Protein AF-A0AA43ISG2-F1 (afdb_monomer_lite)

Radius of gyration: 23.64 Å; chains: 1; bounding box: 43×57×60 Å

pLDDT: mean 79.82, std 14.79, range [38.72, 95.5]

Sequence (153 aa):
MERLLVRVETTGGIREKTRLHYRQCAKVWESVRSTRLPTLRRSTVEDIILARAQKHPRSAKNELELLKRVLHDAKGRGQRVDEAIFEIAPVKHRPRRGRALTVWELYELASWFPEHTARMILIAGQLGTRQNVWFNLGSTERLTALSAPPYVS

Secondary structure (DSSP, 8-state):
-HHHHHHHHHTS-S-HHHHHHHHHHHGGGGGGTTS-GGG--HHHHHHHHHHHHHH-HHHHHHHHHHHHHHHHHHHTTT----GGGTTPPPPP-----PPPPPHHHHHHHHHTS-HHHHHHHHHHHHH---HHHHHHHH--SSSGGG---S---

Foldseek 3Di:
DVVVLVVVVVVPPDDPVVSVLLVVLCVLCPVCPPPAQQRDDLVVLLVSLVVCCVPPLPSSLVSLVSVVVVVVVCVVVVGDHDPVSVVPDRRDDDDPPDDQDDPVSLQVVLVVDDPVVSVVSNVCSVVVDDPVVVVVVVVPPPCVVVPDDPDDD

Structure (mmCIF, N/CA/C/O backbone):
data_AF-A0AA43ISG2-F1
#
_entry.id   AF-A0AA43ISG2-F1
#
loop_
_atom_site.group_PDB
_atom_site.id
_atom_site.type_symbol
_atom_site.label_atom_id
_atom_site.label_alt_id
_atom_site.label_comp_id
_atom_site.label_asym_id
_atom_site.label_entity_id
_atom_site.label_seq_id
_atom_site.pdbx_PDB_ins_code
_atom_site.Cartn_x
_atom_site.Cartn_y
_atom_site.Cartn_z
_atom_site.occupancy
_atom_site.B_iso_or_equiv
_atom_site.auth_seq_id
_atom_site.auth_comp_id
_atom_site.auth_asym_id
_atom_site.auth_atom_id
_atom_site.pdbx_PDB_model_num
ATOM 1 N N . MET A 1 1 ? -12.678 8.833 8.924 1.00 58.72 1 MET A N 1
ATOM 2 C CA . MET A 1 1 ? -11.755 8.801 7.760 1.00 58.72 1 MET A CA 1
ATOM 3 C C . MET A 1 1 ? -11.841 10.047 6.896 1.00 58.72 1 MET A C 1
ATOM 5 O O . MET A 1 1 ? -10.804 10.605 6.562 1.00 58.72 1 MET A O 1
ATOM 9 N N . GLU A 1 2 ? -13.049 10.506 6.578 1.00 58.56 2 GLU A N 1
ATOM 10 C CA . GLU A 1 2 ? -13.301 11.635 5.675 1.00 58.56 2 GLU A CA 1
ATOM 11 C C . GLU A 1 2 ? -12.575 12.926 6.075 1.00 58.56 2 GLU A C 1
ATOM 13 O O . GLU A 1 2 ? -11.923 13.531 5.242 1.00 58.56 2 GLU A O 1
ATOM 18 N N . ARG A 1 3 ? -12.524 13.277 7.367 1.00 62.06 3 ARG A N 1
ATOM 19 C CA . ARG A 1 3 ? -11.784 14.466 7.834 1.00 62.06 3 ARG A CA 1
ATOM 20 C C . ARG A 1 3 ? -10.262 14.387 7.662 1.00 62.06 3 ARG A C 1
ATOM 22 O O . ARG A 1 3 ? -9.632 15.423 7.495 1.00 62.06 3 ARG A O 1
ATOM 29 N N . LEU A 1 4 ? -9.657 13.194 7.704 1.00 61.53 4 LEU A N 1
ATOM 30 C CA . LEU A 1 4 ? -8.216 13.053 7.447 1.00 61.53 4 LEU A CA 1
ATOM 31 C C . LEU A 1 4 ? -7.935 13.153 5.951 1.00 61.53 4 LEU A C 1
ATOM 33 O O . LEU A 1 4 ? -6.962 13.797 5.573 1.00 61.53 4 LEU A O 1
ATOM 37 N N . LEU A 1 5 ? -8.816 12.580 5.121 1.00 62.03 5 LEU A N 1
ATOM 38 C CA . LEU A 1 5 ? -8.791 12.786 3.677 1.00 62.03 5 LEU A CA 1
ATOM 39 C C . LEU A 1 5 ? -8.939 14.279 3.375 1.00 62.03 5 LEU A C 1
ATOM 41 O O . LEU A 1 5 ? -7.994 14.845 2.860 1.00 62.03 5 LEU A O 1
ATOM 45 N N . VAL A 1 6 ? -9.997 14.951 3.833 1.00 66.19 6 VAL A N 1
ATOM 46 C CA . VAL A 1 6 ? -10.198 16.402 3.657 1.00 66.19 6 VAL A CA 1
ATOM 47 C C . VAL A 1 6 ? -8.993 17.210 4.145 1.00 66.19 6 VAL A C 1
ATOM 49 O O . VAL A 1 6 ? -8.542 18.102 3.436 1.00 66.19 6 VAL A O 1
ATOM 52 N N . ARG A 1 7 ? -8.384 16.867 5.293 1.00 63.31 7 ARG A N 1
ATOM 53 C CA . ARG A 1 7 ? -7.147 17.531 5.738 1.00 63.31 7 ARG A CA 1
ATOM 54 C C . ARG A 1 7 ? -6.020 17.340 4.726 1.00 63.31 7 ARG A C 1
ATOM 56 O O . ARG A 1 7 ? -5.455 18.321 4.264 1.00 63.31 7 ARG A O 1
ATOM 63 N N . VAL A 1 8 ? -5.733 16.094 4.350 1.00 60.50 8 VAL A N 1
ATOM 64 C CA . VAL A 1 8 ? -4.755 15.735 3.308 1.00 60.50 8 VAL A CA 1
ATOM 65 C C . VAL A 1 8 ? -5.026 16.467 1.988 1.00 60.50 8 VAL A C 1
ATOM 67 O O . VAL A 1 8 ? -4.081 16.845 1.301 1.00 60.50 8 VAL A O 1
ATOM 70 N N . GLU A 1 9 ? -6.292 16.696 1.653 1.00 59.62 9 GLU A N 1
ATOM 71 C CA . GLU A 1 9 ? -6.718 17.442 0.472 1.00 59.62 9 GLU A CA 1
ATOM 72 C C . GLU A 1 9 ? -6.466 18.952 0.611 1.00 59.62 9 GLU A C 1
ATOM 74 O O . GLU A 1 9 ? -5.982 19.570 -0.331 1.00 59.62 9 GLU A O 1
ATOM 79 N N . THR A 1 10 ? -6.718 19.531 1.789 1.00 58.34 10 THR A N 1
ATOM 80 C CA . THR A 1 10 ? -6.497 20.962 2.083 1.00 58.34 10 THR A CA 1
ATOM 81 C C . THR A 1 10 ? -5.037 21.351 2.311 1.00 58.34 10 THR A C 1
ATOM 83 O O . THR A 1 10 ? -4.680 22.496 2.066 1.00 58.34 10 THR A O 1
ATOM 86 N N . THR A 1 11 ? -4.156 20.438 2.745 1.00 61.59 11 THR A N 1
ATOM 87 C CA . THR A 1 11 ? -2.743 20.777 3.025 1.00 61.59 11 THR A CA 1
ATOM 88 C C . THR A 1 11 ? -1.907 21.003 1.751 1.00 61.59 11 THR A C 1
ATOM 90 O O . THR A 1 11 ? -0.728 21.322 1.851 1.00 61.59 11 THR A O 1
ATOM 93 N N . GLY A 1 12 ? -2.472 20.840 0.546 1.00 52.31 12 GLY A N 1
ATOM 94 C CA . GLY A 1 12 ? -1.878 21.267 -0.737 1.00 52.31 12 GLY A CA 1
ATOM 95 C C . GLY A 1 12 ? -0.603 20.540 -1.204 1.00 52.31 12 GLY A C 1
ATOM 96 O O . GLY A 1 12 ? -0.271 20.585 -2.382 1.00 52.31 12 GLY A O 1
ATOM 97 N N . GLY A 1 13 ? 0.100 19.821 -0.325 1.00 64.94 13 GLY A N 1
ATOM 98 C CA . GLY A 1 13 ? 1.404 19.212 -0.618 1.00 64.94 13 GLY A CA 1
ATOM 99 C C . GLY A 1 13 ? 1.375 17.768 -1.129 1.00 64.94 13 GLY A C 1
ATOM 100 O O . GLY A 1 13 ? 2.431 17.168 -1.328 1.00 64.94 13 GLY A O 1
ATOM 101 N N . ILE A 1 14 ? 0.199 17.155 -1.305 1.00 70.25 14 ILE A N 1
ATOM 102 C CA . ILE A 1 14 ? 0.087 15.721 -1.616 1.00 70.25 14 ILE A CA 1
ATOM 103 C C . ILE A 1 14 ? -0.280 15.515 -3.088 1.00 70.25 14 ILE A C 1
ATOM 105 O O . ILE A 1 14 ? -1.326 15.958 -3.553 1.00 70.25 14 ILE A O 1
ATOM 109 N N . ARG A 1 15 ? 0.580 14.784 -3.815 1.00 77.50 15 ARG A N 1
ATOM 110 C CA . ARG A 1 15 ? 0.366 14.413 -5.226 1.00 77.50 15 ARG A CA 1
ATOM 111 C C . ARG A 1 15 ? -0.972 13.687 -5.417 1.00 77.50 15 ARG A C 1
ATOM 113 O O . ARG A 1 15 ? -1.320 12.817 -4.619 1.00 77.50 15 ARG A O 1
ATOM 120 N N . GLU A 1 16 ? -1.645 13.943 -6.538 1.00 78.88 16 GLU A N 1
ATOM 121 C CA . GLU A 1 16 ? -2.957 13.357 -6.873 1.00 78.88 16 GLU A CA 1
ATOM 122 C C . GLU A 1 16 ? -2.975 11.823 -6.786 1.00 78.88 16 GLU A C 1
ATOM 124 O O . GLU A 1 16 ? -3.870 11.223 -6.195 1.00 78.88 16 GLU A O 1
ATOM 129 N N . LYS A 1 17 ? -1.908 11.166 -7.257 1.00 79.44 17 LYS A N 1
ATOM 130 C CA . LYS A 1 17 ? -1.755 9.705 -7.154 1.00 79.44 17 LYS A CA 1
ATOM 131 C C . LYS A 1 17 ? -1.857 9.194 -5.711 1.00 79.44 17 LYS A C 1
ATOM 133 O O . LYS A 1 17 ? -2.431 8.135 -5.468 1.00 79.44 17 LYS A O 1
ATOM 138 N N . THR A 1 18 ? -1.310 9.938 -4.753 1.00 80.00 18 THR A N 1
ATOM 139 C CA . THR A 1 18 ? -1.372 9.590 -3.329 1.00 80.00 18 THR A CA 1
ATOM 140 C C . THR A 1 18 ? -2.780 9.812 -2.770 1.00 80.00 18 THR A C 1
ATOM 142 O O . THR A 1 18 ? -3.248 8.999 -1.974 1.00 80.00 18 THR A O 1
ATOM 145 N N . ARG A 1 19 ? -3.496 10.849 -3.227 1.00 79.62 19 ARG A N 1
ATOM 146 C CA . ARG A 1 19 ? -4.905 11.083 -2.856 1.00 79.62 19 ARG A CA 1
ATOM 147 C C . ARG A 1 19 ? -5.797 9.940 -3.333 1.00 79.62 19 ARG A C 1
ATOM 149 O O . ARG A 1 19 ? -6.547 9.374 -2.537 1.00 79.62 19 ARG A O 1
ATOM 156 N N . LEU A 1 20 ? -5.661 9.545 -4.599 1.00 83.69 20 LEU A N 1
ATOM 157 C CA . LEU A 1 20 ? -6.390 8.413 -5.176 1.00 83.69 20 LEU A CA 1
ATOM 158 C C . LEU A 1 20 ? -6.092 7.109 -4.433 1.00 83.69 20 LEU A C 1
ATOM 160 O O . LEU A 1 20 ? -7.015 6.356 -4.124 1.00 83.69 20 LEU A O 1
ATOM 164 N N . HIS A 1 21 ? -4.824 6.874 -4.086 1.00 83.56 21 HIS A N 1
ATOM 165 C CA . HIS A 1 21 ? -4.430 5.715 -3.291 1.00 83.56 21 HIS A CA 1
ATOM 166 C C . HIS A 1 21 ? -5.150 5.675 -1.935 1.00 83.56 21 HIS A C 1
ATOM 168 O O . HIS A 1 21 ? -5.732 4.652 -1.579 1.00 83.56 21 HIS A O 1
ATOM 174 N N . TYR A 1 22 ? -5.191 6.789 -1.199 1.00 83.38 22 TYR A N 1
ATOM 175 C CA . TYR A 1 22 ? -5.902 6.835 0.080 1.00 83.38 22 TYR A CA 1
ATOM 176 C C . TYR A 1 22 ? -7.412 6.674 -0.067 1.00 83.38 22 TYR A C 1
ATOM 178 O O . TYR A 1 22 ? -8.021 5.981 0.747 1.00 83.38 22 TYR A O 1
ATOM 186 N N . ARG A 1 23 ? -8.021 7.246 -1.113 1.00 84.38 23 ARG A N 1
ATOM 187 C CA . ARG A 1 23 ? -9.445 7.027 -1.407 1.00 84.38 23 ARG A CA 1
ATOM 188 C C . ARG A 1 23 ? -9.744 5.551 -1.660 1.00 84.38 23 ARG A C 1
ATOM 190 O O . ARG A 1 23 ? -10.737 5.044 -1.152 1.00 84.38 23 ARG A O 1
ATOM 197 N N . GLN A 1 24 ? -8.889 4.850 -2.403 1.00 85.88 24 GLN A N 1
ATOM 198 C CA . GLN A 1 24 ? -9.045 3.413 -2.647 1.00 85.88 24 GLN A CA 1
ATOM 199 C C . GLN A 1 24 ? -8.925 2.598 -1.358 1.00 85.88 24 GLN A C 1
ATOM 201 O O . GLN A 1 24 ? -9.787 1.764 -1.094 1.00 85.88 24 GLN A O 1
ATOM 206 N N . CYS A 1 25 ? -7.912 2.873 -0.534 1.00 83.94 25 CYS A N 1
ATOM 207 C CA . CYS A 1 25 ? -7.736 2.191 0.748 1.00 83.94 25 CYS A CA 1
ATOM 208 C C . CYS A 1 25 ? -8.896 2.468 1.722 1.00 83.94 25 CYS A C 1
ATOM 210 O O . CYS A 1 25 ? -9.276 1.590 2.490 1.00 83.94 25 CYS A O 1
ATOM 212 N N . ALA A 1 26 ? -9.497 3.662 1.679 1.00 84.50 26 ALA A N 1
ATOM 213 C CA . ALA A 1 26 ? -10.629 4.014 2.534 1.00 84.50 26 ALA A CA 1
ATOM 214 C C . ALA A 1 26 ? -11.898 3.196 2.235 1.00 84.50 26 ALA A C 1
ATOM 216 O O . ALA A 1 26 ? -12.679 2.960 3.152 1.00 84.50 26 ALA A O 1
ATOM 217 N N . LYS A 1 27 ? -12.091 2.725 0.992 1.00 86.69 27 LYS A N 1
ATOM 218 C CA . LYS A 1 27 ? -13.284 1.950 0.595 1.00 86.69 27 LYS A CA 1
ATOM 219 C C . LYS A 1 27 ? -13.440 0.641 1.368 1.00 86.69 27 LYS A C 1
ATOM 221 O O . LYS A 1 27 ? -14.559 0.199 1.588 1.00 86.69 27 LYS A O 1
ATOM 226 N N . VAL A 1 28 ? -12.335 0.020 1.784 1.00 85.94 28 VAL A N 1
ATOM 227 C CA . VAL A 1 28 ? -12.375 -1.242 2.547 1.00 85.94 28 VAL A CA 1
ATOM 228 C C . VAL A 1 28 ? -13.005 -1.055 3.924 1.00 85.94 28 VAL A C 1
ATOM 230 O O . VAL A 1 28 ? -13.590 -1.980 4.474 1.00 85.94 28 VAL A O 1
ATOM 233 N N . TRP A 1 29 ? -12.954 0.165 4.446 1.00 86.12 29 TRP A N 1
ATOM 234 C CA . TRP A 1 29 ? -13.455 0.507 5.766 1.00 86.12 29 TRP A CA 1
ATOM 235 C C . TRP A 1 29 ? -14.873 1.080 5.750 1.00 86.12 29 TRP A C 1
ATOM 237 O O . TRP A 1 29 ? -15.334 1.580 6.773 1.00 86.12 29 TRP A O 1
ATOM 247 N N . GLU A 1 30 ? -15.575 1.030 4.613 1.00 84.19 30 GLU A N 1
ATOM 248 C CA . GLU A 1 30 ? -16.926 1.589 4.494 1.00 84.19 30 GLU A CA 1
ATOM 249 C C . GLU A 1 30 ? -17.913 0.901 5.452 1.00 84.19 30 GLU A C 1
ATOM 251 O O . GLU A 1 30 ? -18.737 1.571 6.068 1.00 84.19 30 GLU A O 1
ATOM 256 N N . SER A 1 31 ? -17.762 -0.411 5.670 1.00 82.75 31 SER A N 1
ATOM 257 C CA . SER A 1 31 ? -18.598 -1.192 6.595 1.00 82.75 31 SER A CA 1
ATOM 258 C C . SER A 1 31 ? -18.489 -0.744 8.056 1.00 82.75 31 SER A C 1
ATOM 260 O O . SER A 1 31 ? -19.451 -0.864 8.806 1.00 82.75 31 SER A O 1
ATOM 262 N N . VAL A 1 32 ? -17.335 -0.202 8.456 1.00 83.56 32 VAL A N 1
ATOM 263 C CA . VAL A 1 32 ? -17.061 0.281 9.822 1.00 83.56 32 VAL A CA 1
ATOM 264 C C . VAL A 1 32 ? -17.050 1.807 9.912 1.00 83.56 32 VAL A C 1
ATOM 266 O O . VAL A 1 32 ? -16.729 2.375 10.955 1.00 83.56 32 VAL A O 1
ATOM 269 N N . ARG A 1 33 ? -17.408 2.507 8.828 1.00 79.56 33 ARG A N 1
ATOM 270 C CA . ARG A 1 33 ? -17.390 3.975 8.765 1.00 79.56 33 ARG A CA 1
ATOM 271 C C . ARG A 1 33 ? -18.408 4.611 9.713 1.00 79.56 33 ARG A C 1
ATOM 273 O O . ARG A 1 33 ? -18.133 5.678 10.258 1.00 79.56 33 ARG A O 1
ATOM 280 N N . SER A 1 34 ? -19.563 3.976 9.891 1.00 80.12 34 SER A N 1
ATOM 281 C CA . SER A 1 34 ? -20.640 4.432 10.779 1.00 80.12 34 SER A CA 1
ATOM 282 C C . SER A 1 34 ? -20.415 4.048 12.246 1.00 80.12 34 SER A C 1
ATOM 284 O O . SER A 1 34 ? -21.073 4.589 13.136 1.00 80.12 34 SER A O 1
ATOM 286 N N . THR A 1 35 ? -19.475 3.140 12.525 1.00 81.06 35 THR A N 1
ATOM 287 C CA . THR A 1 35 ? -19.148 2.712 13.885 1.00 81.06 35 THR A CA 1
ATOM 288 C C . THR A 1 35 ? -18.467 3.846 14.648 1.00 81.06 35 THR A C 1
ATOM 290 O O . THR A 1 35 ? -17.542 4.494 14.153 1.00 81.06 35 THR A O 1
ATOM 293 N N . ARG A 1 36 ? -18.900 4.096 15.890 1.00 82.06 36 ARG A N 1
ATOM 294 C CA . ARG A 1 36 ? -18.229 5.083 16.745 1.00 82.06 36 ARG A CA 1
ATOM 295 C C . ARG A 1 36 ? -16.841 4.556 17.119 1.00 82.06 36 ARG A C 1
ATOM 297 O O . ARG A 1 36 ? -16.676 3.381 17.430 1.00 82.06 36 ARG A O 1
ATOM 304 N N . LEU A 1 37 ? -15.844 5.438 17.149 1.00 81.38 37 LEU A N 1
ATOM 305 C CA . LEU A 1 37 ? -14.452 5.058 17.434 1.00 81.38 37 LEU A CA 1
ATOM 306 C C . LEU A 1 37 ? -14.243 4.289 18.751 1.00 81.38 37 LEU A C 1
ATOM 308 O O . LEU A 1 37 ? -13.473 3.334 18.728 1.00 81.38 37 LEU A O 1
ATOM 312 N N . PRO A 1 38 ? -14.942 4.601 19.862 1.00 83.06 38 PRO A N 1
ATOM 313 C CA . PRO A 1 38 ? -14.794 3.832 21.100 1.00 83.06 38 PRO A CA 1
ATOM 314 C C . PRO A 1 38 ? -15.356 2.406 21.015 1.00 83.06 38 PRO A C 1
ATOM 316 O O . PRO A 1 38 ? -15.069 1.582 21.874 1.00 83.06 38 PRO A O 1
ATOM 319 N N . THR A 1 39 ? -16.209 2.126 20.027 1.00 86.62 39 THR A N 1
ATOM 320 C CA . THR A 1 39 ? -16.824 0.808 19.804 1.00 86.62 39 THR A CA 1
ATOM 321 C C . THR A 1 39 ? -16.072 -0.016 18.768 1.00 86.62 39 THR A C 1
ATOM 323 O O . THR A 1 39 ? -16.328 -1.212 18.653 1.00 86.62 39 THR A O 1
ATOM 326 N N . LEU A 1 40 ? -15.149 0.600 18.024 1.00 87.62 40 LEU A N 1
ATOM 327 C CA . LEU A 1 40 ? -14.295 -0.105 17.083 1.00 87.62 40 LEU A CA 1
ATOM 328 C C . LEU A 1 40 ? -13.308 -0.966 17.873 1.00 87.62 40 LEU A C 1
ATOM 330 O O . LEU A 1 40 ? -12.448 -0.437 18.574 1.00 87.62 40 LEU A O 1
ATOM 334 N N . ARG A 1 41 ? -13.453 -2.287 17.760 1.00 88.94 41 ARG A N 1
ATOM 335 C CA . ARG A 1 41 ? -12.597 -3.258 18.444 1.00 88.94 41 ARG A CA 1
ATOM 336 C C . ARG A 1 41 ? -11.552 -3.842 17.510 1.00 88.94 41 ARG A C 1
ATOM 338 O O . ARG A 1 41 ? -11.780 -3.958 16.303 1.00 88.94 41 ARG A O 1
ATOM 345 N N . ARG A 1 42 ? -10.447 -4.305 18.097 1.00 91.06 42 ARG A N 1
ATOM 346 C CA . ARG A 1 42 ? -9.414 -5.089 17.406 1.00 91.06 42 ARG A CA 1
ATOM 347 C C . ARG A 1 42 ? -9.976 -6.229 16.550 1.00 91.06 42 ARG A C 1
ATOM 349 O O . ARG A 1 42 ? -9.597 -6.319 15.387 1.00 91.06 42 ARG A O 1
ATOM 356 N N . SER A 1 43 ? -10.871 -7.060 17.092 1.00 90.44 43 SER A N 1
ATOM 357 C CA . SER A 1 43 ? -11.369 -8.265 16.405 1.00 90.44 43 SER A CA 1
ATOM 358 C C . SER A 1 43 ? -12.000 -7.949 15.049 1.00 90.44 43 SER A C 1
ATOM 360 O O . SER A 1 43 ? -11.626 -8.531 14.040 1.00 90.44 43 SER A O 1
ATOM 362 N N . THR A 1 44 ? -12.868 -6.937 14.992 1.00 90.38 44 THR A N 1
ATOM 363 C CA . THR A 1 44 ? -13.526 -6.510 13.750 1.00 90.38 44 THR A CA 1
ATOM 364 C C . THR A 1 44 ? -12.524 -6.032 12.698 1.00 90.38 44 THR A C 1
ATOM 366 O O . THR A 1 44 ? -12.677 -6.319 11.513 1.00 90.38 44 THR A O 1
ATOM 369 N N . VAL A 1 45 ? -11.490 -5.295 13.115 1.00 90.19 45 VAL A N 1
ATOM 370 C CA . VAL A 1 45 ? -10.434 -4.825 12.206 1.00 90.19 45 VAL A CA 1
ATOM 371 C C . VAL A 1 45 ? -9.603 -6.003 11.695 1.00 90.19 45 VAL A C 1
ATOM 373 O O . VAL A 1 45 ? -9.286 -6.063 10.507 1.00 90.19 45 VAL A O 1
ATOM 376 N N . GLU A 1 46 ? -9.261 -6.935 12.580 1.00 91.94 46 GLU A N 1
ATOM 377 C CA . GLU A 1 46 ? -8.470 -8.123 12.272 1.00 91.94 46 GLU A CA 1
ATOM 378 C C . GLU A 1 46 ? -9.198 -9.037 11.275 1.00 91.94 46 GLU A C 1
ATOM 380 O O . GLU A 1 46 ? -8.606 -9.401 10.260 1.00 91.94 46 GLU A O 1
ATOM 385 N N . ASP A 1 47 ? -10.497 -9.283 11.462 1.00 91.62 47 ASP A N 1
ATOM 386 C CA . ASP A 1 47 ? -11.322 -10.088 10.551 1.00 91.62 47 ASP A CA 1
ATOM 387 C C . ASP A 1 47 ? -11.378 -9.495 9.133 1.00 91.62 47 ASP A C 1
ATOM 389 O O . ASP A 1 47 ? -11.175 -10.201 8.139 1.00 91.62 47 ASP A O 1
ATOM 393 N N . ILE A 1 48 ? -11.590 -8.175 9.019 1.00 90.62 48 ILE A N 1
ATOM 394 C CA . ILE A 1 48 ? -11.617 -7.469 7.725 1.00 90.62 48 ILE A CA 1
ATOM 395 C C . ILE A 1 48 ? -10.260 -7.593 7.021 1.00 90.62 48 ILE A C 1
ATOM 397 O O . ILE A 1 48 ? -10.194 -7.887 5.822 1.00 90.62 48 ILE A O 1
ATOM 401 N N . ILE A 1 49 ? -9.167 -7.388 7.760 1.00 92.12 49 ILE A N 1
ATOM 402 C CA . ILE A 1 49 ? -7.812 -7.468 7.212 1.00 92.12 49 ILE A CA 1
ATOM 403 C C . ILE A 1 49 ? -7.453 -8.896 6.816 1.00 92.12 49 ILE A C 1
ATOM 405 O O . ILE A 1 49 ? -6.863 -9.078 5.752 1.00 92.12 49 ILE A O 1
ATOM 409 N N . LEU A 1 50 ? -7.827 -9.905 7.603 1.00 91.00 50 LEU A N 1
ATOM 410 C CA . LEU A 1 50 ? -7.589 -11.311 7.277 1.00 91.00 50 LEU A CA 1
ATOM 411 C C . LEU A 1 50 ? -8.341 -11.722 6.008 1.00 91.00 50 LEU A C 1
ATOM 413 O O . LEU A 1 50 ? -7.726 -12.268 5.088 1.00 91.00 50 LEU A O 1
ATOM 417 N N . ALA A 1 51 ? -9.627 -11.379 5.894 1.00 90.81 51 ALA A N 1
ATOM 418 C CA . ALA A 1 51 ? -10.418 -11.644 4.691 1.00 90.81 51 ALA A CA 1
ATOM 419 C C . ALA A 1 51 ? -9.813 -10.968 3.448 1.00 90.81 51 ALA A C 1
ATOM 421 O O . ALA A 1 51 ? -9.756 -11.543 2.356 1.00 90.81 51 ALA A O 1
ATOM 422 N N . ARG A 1 52 ? -9.296 -9.745 3.606 1.00 89.62 52 ARG A N 1
ATOM 423 C CA . ARG A 1 52 ? -8.619 -9.024 2.527 1.00 89.62 52 ARG A CA 1
ATOM 424 C C . ARG A 1 52 ? -7.265 -9.631 2.172 1.00 89.62 52 ARG A C 1
ATOM 426 O O . ARG A 1 52 ? -6.930 -9.723 0.988 1.00 89.62 52 ARG A O 1
ATOM 433 N N . ALA A 1 53 ? -6.490 -10.034 3.173 1.00 91.19 53 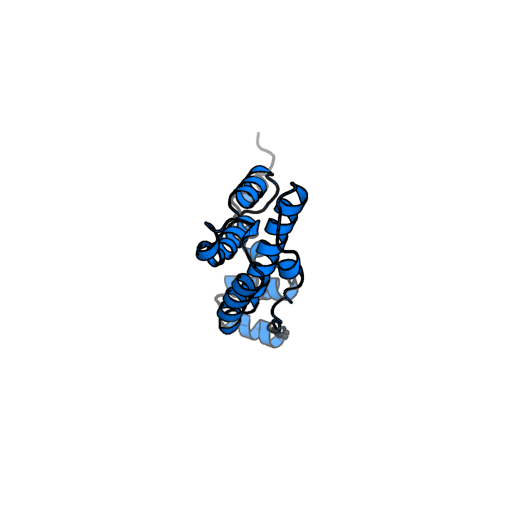ALA A N 1
ATOM 434 C CA . ALA A 1 53 ? -5.145 -10.572 3.024 1.00 91.19 53 ALA A CA 1
ATOM 435 C C . ALA A 1 53 ? -5.118 -11.855 2.191 1.00 91.19 53 ALA A C 1
ATOM 437 O O . ALA A 1 53 ? -4.171 -12.053 1.433 1.00 91.19 53 ALA A O 1
ATOM 438 N N . GLN A 1 54 ? -6.177 -12.668 2.278 1.00 89.31 54 GLN A N 1
ATOM 439 C CA . GLN A 1 54 ? -6.336 -13.888 1.481 1.00 89.31 54 GLN A CA 1
ATOM 440 C C . GLN A 1 54 ? -6.288 -13.620 -0.031 1.00 89.31 54 GLN A C 1
ATOM 442 O O . GLN A 1 54 ? -5.734 -14.419 -0.780 1.00 89.31 54 GLN A O 1
ATOM 447 N N . LYS A 1 55 ? -6.832 -12.485 -0.490 1.00 88.88 55 LYS A N 1
ATOM 448 C CA . LYS A 1 55 ? -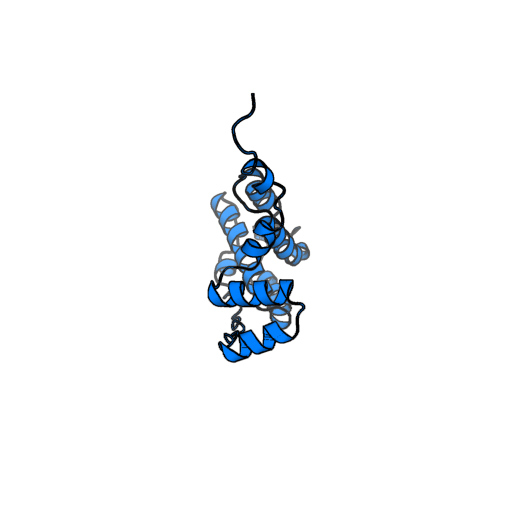6.878 -12.125 -1.920 1.00 88.88 55 LYS A CA 1
ATOM 449 C C . LYS A 1 55 ? -5.787 -11.129 -2.307 1.00 88.88 55 LYS A C 1
ATOM 451 O O . LYS A 1 55 ? -5.182 -11.230 -3.373 1.00 88.88 55 LYS A O 1
ATOM 456 N N . HIS A 1 56 ? -5.538 -10.138 -1.451 1.00 89.38 56 HIS A N 1
ATOM 457 C CA . HIS A 1 56 ? -4.690 -8.986 -1.753 1.00 89.38 56 HIS A CA 1
ATOM 458 C C . HIS A 1 56 ? -3.827 -8.582 -0.541 1.00 89.38 56 HIS A C 1
ATOM 460 O O . HIS A 1 56 ? -4.084 -7.552 0.089 1.00 89.38 56 HIS A O 1
ATOM 466 N N . PRO A 1 57 ? -2.750 -9.329 -0.228 1.00 87.75 57 PRO A N 1
ATOM 467 C CA . PRO A 1 57 ? -1.950 -9.121 0.986 1.00 87.75 57 PRO A CA 1
ATOM 468 C C . PRO A 1 57 ? -1.254 -7.754 1.036 1.00 87.75 57 PRO A C 1
ATOM 470 O O . PRO A 1 57 ? -1.174 -7.128 2.091 1.00 87.75 57 PRO A O 1
ATOM 473 N N . ARG A 1 58 ? -0.787 -7.242 -0.113 1.00 88.38 58 ARG A N 1
ATOM 474 C CA . ARG A 1 58 ? -0.184 -5.901 -0.192 1.00 88.38 58 ARG A CA 1
ATOM 475 C C . ARG A 1 58 ? -1.201 -4.798 0.099 1.00 88.38 58 ARG A C 1
ATOM 477 O O . ARG A 1 58 ? -0.871 -3.842 0.794 1.00 88.38 58 ARG A O 1
ATOM 484 N N . SER A 1 59 ? -2.410 -4.920 -0.446 1.00 88.56 59 SER A N 1
ATOM 485 C CA . SER A 1 59 ? -3.473 -3.935 -0.233 1.00 88.56 59 SER A CA 1
ATOM 486 C C . SER A 1 59 ? -3.930 -3.948 1.221 1.00 88.56 59 SER A C 1
ATOM 488 O O . SER A 1 59 ? -3.966 -2.886 1.829 1.00 88.56 59 SER A O 1
ATOM 490 N N . ALA A 1 60 ? -4.130 -5.135 1.806 1.00 90.00 60 ALA A N 1
ATOM 491 C CA . ALA A 1 60 ? -4.490 -5.295 3.215 1.00 90.00 60 ALA A CA 1
ATOM 492 C C . ALA A 1 60 ? -3.486 -4.602 4.155 1.00 90.00 60 ALA A C 1
ATOM 494 O O . ALA A 1 60 ? -3.876 -3.884 5.073 1.00 90.00 60 ALA A O 1
ATOM 495 N N . LYS A 1 61 ? -2.179 -4.743 3.884 1.00 90.81 61 LYS A N 1
ATOM 496 C CA . LYS A 1 61 ? -1.139 -4.023 4.630 1.00 90.81 61 LYS A CA 1
ATOM 497 C C . LYS A 1 61 ? -1.320 -2.499 4.548 1.00 90.81 61 LYS A C 1
ATOM 499 O O . LYS A 1 61 ? -1.352 -1.836 5.581 1.00 90.81 61 LYS A O 1
ATOM 504 N N . ASN A 1 62 ? -1.437 -1.952 3.337 1.00 91.00 62 ASN A N 1
ATOM 505 C CA . ASN A 1 62 ? -1.574 -0.504 3.130 1.00 91.00 62 ASN A CA 1
ATOM 506 C C . ASN A 1 62 ? -2.865 0.046 3.765 1.00 91.00 62 ASN A C 1
ATOM 508 O O . ASN A 1 62 ? -2.882 1.150 4.306 1.00 91.00 62 ASN A O 1
ATOM 512 N N . GLU A 1 63 ? -3.950 -0.724 3.692 1.00 91.56 63 GLU A N 1
ATOM 513 C CA . GLU A 1 63 ? -5.253 -0.386 4.262 1.00 91.56 63 GLU A CA 1
ATOM 514 C C . GLU A 1 63 ? -5.183 -0.326 5.800 1.00 91.56 63 GLU A C 1
ATOM 516 O O . GLU A 1 63 ? -5.679 0.641 6.386 1.00 91.56 63 GLU A O 1
ATOM 521 N N . LEU A 1 64 ? -4.506 -1.286 6.449 1.00 91.75 64 LEU A N 1
ATOM 522 C CA . LEU A 1 64 ? -4.259 -1.281 7.898 1.00 91.75 64 LEU A CA 1
ATOM 523 C C . LEU A 1 64 ? -3.376 -0.102 8.332 1.00 91.75 64 LEU A C 1
ATOM 525 O O . LEU A 1 64 ? -3.676 0.560 9.324 1.00 91.75 64 LEU A O 1
ATOM 529 N N . GLU A 1 65 ? -2.301 0.190 7.597 1.00 91.25 65 GLU A N 1
ATOM 530 C CA . GLU A 1 65 ? -1.427 1.336 7.888 1.00 91.25 65 GLU A CA 1
ATOM 531 C C . GLU A 1 65 ? -2.187 2.667 7.793 1.00 91.25 65 GLU A C 1
ATOM 533 O O . GLU A 1 65 ? -2.034 3.536 8.658 1.00 91.25 65 GLU A O 1
ATOM 538 N N . LEU A 1 66 ? -3.062 2.813 6.791 1.00 89.69 66 LEU A N 1
ATOM 539 C CA . LEU A 1 66 ? -3.927 3.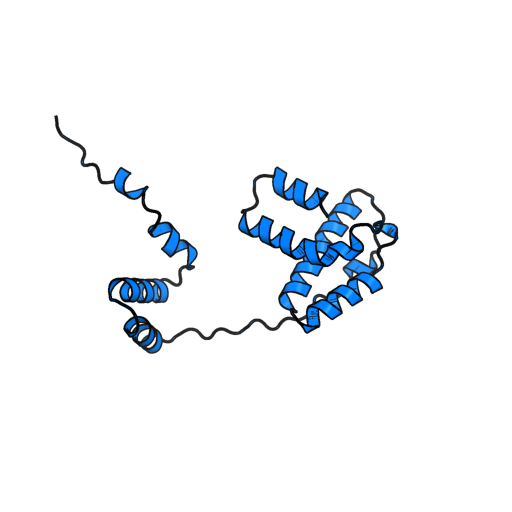984 6.672 1.00 89.69 66 LEU A CA 1
ATOM 540 C C . LEU A 1 66 ? -4.878 4.100 7.870 1.00 89.69 66 LEU A C 1
ATOM 542 O O . LEU A 1 66 ? -5.003 5.188 8.436 1.00 89.69 66 LEU A O 1
ATOM 546 N N . LEU A 1 67 ? -5.518 3.000 8.280 1.00 89.62 67 LEU A N 1
ATOM 547 C CA . LEU A 1 67 ? -6.400 2.992 9.448 1.00 89.62 67 LEU A CA 1
ATOM 548 C C . LEU A 1 67 ? -5.643 3.406 10.714 1.00 89.62 67 LEU A C 1
ATOM 550 O O . LEU A 1 67 ? -6.084 4.321 11.405 1.00 89.62 67 LEU A O 1
ATOM 554 N N . LYS A 1 68 ? -4.479 2.805 10.988 1.00 91.25 68 LYS A N 1
ATOM 555 C CA . LYS A 1 68 ? -3.652 3.160 12.152 1.00 91.25 68 LYS A CA 1
ATOM 556 C C . LYS A 1 68 ? -3.283 4.641 12.151 1.00 91.25 68 LYS A C 1
ATOM 558 O O . LYS A 1 68 ? -3.389 5.294 13.184 1.00 91.25 68 LYS A O 1
ATOM 563 N N . ARG A 1 69 ? -2.926 5.210 10.996 1.00 88.88 69 ARG A N 1
ATOM 564 C CA . ARG A 1 69 ? -2.636 6.647 10.876 1.00 88.88 69 ARG A CA 1
ATOM 565 C C . ARG A 1 69 ? -3.850 7.515 11.219 1.00 88.88 69 ARG A C 1
ATOM 567 O O . ARG A 1 69 ? -3.700 8.527 11.899 1.00 88.88 69 ARG A O 1
ATOM 574 N N . VAL A 1 70 ? -5.043 7.121 10.774 1.00 87.62 70 VAL A N 1
ATOM 575 C CA . VAL A 1 70 ? -6.303 7.817 11.097 1.00 87.62 70 VAL A CA 1
ATOM 576 C C . VAL A 1 70 ? -6.628 7.721 12.584 1.00 87.62 70 VAL A C 1
ATOM 578 O O . VAL A 1 70 ? -7.003 8.722 13.189 1.00 87.62 70 VAL A O 1
ATOM 581 N N . LEU A 1 71 ? -6.458 6.544 13.178 1.00 88.50 71 LEU A N 1
ATOM 582 C CA . LEU A 1 71 ? -6.706 6.318 14.598 1.00 88.50 71 LEU A CA 1
ATOM 583 C C . LEU A 1 71 ? -5.704 7.062 15.485 1.00 88.50 71 LEU A C 1
ATOM 585 O O . LEU A 1 71 ? -6.092 7.613 16.508 1.00 88.50 71 LEU A O 1
ATOM 589 N N . HIS A 1 72 ? -4.441 7.156 15.071 1.00 89.56 72 HIS A N 1
ATOM 590 C CA . HIS A 1 72 ? -3.430 7.940 15.777 1.00 89.56 72 HIS A CA 1
ATOM 591 C C . HIS A 1 72 ? -3.746 9.443 15.738 1.00 89.56 72 HIS A C 1
ATOM 593 O O . HIS A 1 72 ? -3.611 10.139 16.742 1.00 89.56 72 HIS A O 1
ATOM 599 N N . ASP A 1 73 ? -4.208 9.953 14.593 1.00 86.94 73 ASP A N 1
ATOM 600 C CA . ASP A 1 73 ? -4.660 11.344 14.451 1.00 86.94 73 ASP A CA 1
ATOM 601 C C . ASP A 1 73 ? -5.910 11.632 15.304 1.00 86.94 73 ASP A C 1
ATOM 603 O O . ASP A 1 73 ? -6.032 12.709 15.881 1.00 86.94 73 ASP A O 1
ATOM 607 N N . ALA A 1 74 ? -6.817 10.659 15.438 1.00 85.69 74 ALA A N 1
ATOM 608 C CA . ALA A 1 74 ? -7.971 10.743 16.331 1.00 85.69 74 ALA A CA 1
ATOM 609 C C . ALA A 1 74 ? -7.564 10.730 17.816 1.00 85.69 74 ALA A C 1
ATOM 611 O O . ALA A 1 74 ? -8.018 11.583 18.583 1.00 85.69 74 ALA A O 1
ATOM 612 N N . LYS A 1 75 ? -6.661 9.820 18.209 1.00 88.19 75 LYS A N 1
ATOM 613 C CA . LYS A 1 75 ? -6.099 9.735 19.567 1.00 88.19 75 LYS A CA 1
ATOM 614 C C . LYS A 1 75 ? -5.408 11.040 19.967 1.00 88.19 75 LYS A C 1
ATOM 616 O O . LYS A 1 75 ? -5.662 11.555 21.049 1.00 88.19 75 LYS A O 1
ATOM 621 N N . GLY A 1 76 ? -4.616 11.629 19.065 1.00 86.94 76 GLY A N 1
ATOM 622 C CA . GLY A 1 76 ? -3.961 12.925 19.283 1.00 86.94 76 GLY A CA 1
ATOM 623 C C . GLY A 1 76 ? -4.928 14.096 19.511 1.00 86.94 76 GLY A C 1
ATOM 624 O O . GLY A 1 76 ? -4.527 15.124 20.042 1.00 86.94 76 GLY A O 1
ATOM 625 N N . ARG A 1 77 ? -6.210 13.942 19.157 1.00 85.44 77 ARG A N 1
ATOM 626 C CA . ARG A 1 77 ? -7.283 14.917 19.425 1.00 85.44 77 ARG A CA 1
ATOM 627 C C . ARG A 1 77 ? -8.106 14.582 20.673 1.00 85.44 77 ARG A C 1
ATOM 629 O O . ARG A 1 77 ? -9.183 15.141 20.852 1.00 85.44 77 ARG A O 1
ATOM 636 N N . GLY A 1 78 ? -7.651 13.638 21.495 1.00 86.56 78 GLY A N 1
ATOM 637 C CA . GLY A 1 78 ? -8.341 13.218 22.716 1.00 86.56 78 GLY A CA 1
ATOM 638 C C . GLY A 1 78 ? -9.518 12.265 22.487 1.00 86.56 78 GLY A C 1
ATOM 639 O O . GLY A 1 78 ? -10.310 12.041 23.400 1.00 86.56 78 GLY A O 1
ATOM 640 N N . GLN A 1 79 ? -9.667 11.688 21.289 1.00 87.75 79 GLN A N 1
ATOM 641 C CA . GLN A 1 79 ? -10.695 10.671 21.059 1.00 87.75 79 GLN A CA 1
ATOM 642 C C . GLN A 1 79 ? -10.262 9.333 21.666 1.00 87.75 79 GLN A C 1
ATOM 644 O O . GLN A 1 79 ? -9.117 8.911 21.509 1.00 87.75 79 GLN A O 1
ATOM 649 N N . ARG A 1 80 ? -11.192 8.649 22.344 1.00 86.88 80 ARG A N 1
ATOM 650 C CA . ARG A 1 80 ? -10.961 7.299 22.874 1.00 86.88 80 ARG A CA 1
ATOM 651 C C . ARG A 1 80 ? -10.933 6.294 21.726 1.00 86.88 80 ARG A C 1
ATOM 653 O O . ARG A 1 80 ? -11.883 6.221 20.945 1.00 86.88 80 ARG A O 1
ATOM 660 N N . VAL A 1 81 ? -9.848 5.533 21.650 1.00 88.81 81 VAL A N 1
ATOM 661 C CA . VAL A 1 81 ? -9.605 4.497 20.643 1.00 88.81 81 VAL A CA 1
ATOM 662 C C . VAL A 1 81 ? -9.069 3.261 21.357 1.00 88.81 81 VAL A C 1
ATOM 664 O O . VAL A 1 81 ? -8.286 3.399 22.294 1.00 88.81 81 VAL A O 1
ATOM 667 N N . ASP A 1 82 ? -9.483 2.078 20.912 1.00 88.19 82 ASP A N 1
ATOM 668 C CA . ASP A 1 82 ? -8.928 0.803 21.368 1.00 88.19 82 ASP A CA 1
ATOM 669 C C . ASP A 1 82 ? -7.440 0.693 20.982 1.00 88.19 82 ASP A C 1
ATOM 671 O O . ASP A 1 82 ? -7.084 0.690 19.798 1.00 88.19 82 ASP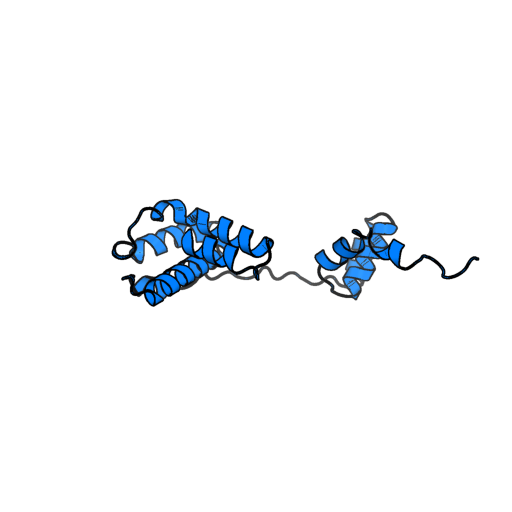 A O 1
ATOM 675 N N . GLU A 1 83 ? -6.558 0.626 21.983 1.00 88.50 83 GLU A N 1
ATOM 676 C CA . GLU A 1 83 ? -5.111 0.568 21.764 1.00 88.50 83 GLU A CA 1
ATOM 677 C C . GLU A 1 83 ? -4.664 -0.755 21.134 1.00 88.50 83 GLU A C 1
ATOM 679 O O . GLU A 1 83 ? -3.694 -0.778 20.372 1.00 88.50 83 GLU A O 1
ATOM 684 N N . ALA A 1 84 ? -5.431 -1.829 21.337 1.00 90.06 84 ALA A N 1
ATOM 685 C CA . ALA A 1 84 ? -5.122 -3.147 20.798 1.00 90.06 84 ALA A CA 1
ATOM 686 C C . ALA A 1 84 ? -5.148 -3.173 19.256 1.00 90.06 84 ALA A C 1
ATOM 688 O O . ALA A 1 84 ? -4.522 -4.031 18.633 1.00 90.06 84 ALA A O 1
ATOM 689 N N . ILE A 1 85 ? -5.814 -2.208 18.604 1.00 89.62 85 ILE A N 1
ATOM 690 C CA . ILE A 1 85 ? -5.793 -2.066 17.138 1.00 89.62 85 ILE A CA 1
ATOM 691 C C . ILE A 1 85 ? -4.380 -1.722 16.635 1.00 89.62 85 ILE A C 1
ATOM 693 O O . ILE A 1 85 ? -3.976 -2.139 15.543 1.00 89.62 85 ILE A O 1
ATOM 697 N N . PHE A 1 86 ? -3.591 -0.979 17.416 1.00 90.19 86 PHE A N 1
ATOM 698 C CA . PHE A 1 86 ? -2.225 -0.622 17.028 1.00 90.19 86 PHE A CA 1
ATOM 699 C C . PHE A 1 86 ? -1.272 -1.820 17.078 1.00 90.19 86 PHE A C 1
ATOM 701 O O . PHE A 1 86 ? -0.292 -1.833 16.329 1.00 90.19 86 PHE A O 1
ATOM 708 N N . GLU A 1 87 ? -1.602 -2.850 17.854 1.00 91.88 87 GLU A N 1
ATOM 709 C CA . GLU A 1 87 ? -0.820 -4.083 17.990 1.00 91.88 87 GLU A CA 1
ATOM 710 C C . GLU A 1 87 ? -1.050 -5.083 16.850 1.00 91.88 87 GLU A C 1
ATOM 712 O O . GLU A 1 87 ? -0.267 -6.017 16.690 1.00 91.88 87 GLU A O 1
ATOM 717 N N . ILE A 1 88 ? -2.081 -4.887 16.014 1.00 89.75 88 ILE A N 1
ATOM 718 C CA . ILE A 1 88 ? -2.364 -5.785 14.885 1.00 89.75 88 ILE A CA 1
ATOM 719 C C . ILE A 1 88 ? -1.141 -5.840 13.964 1.00 89.75 88 ILE A C 1
ATOM 721 O O . ILE A 1 88 ? -0.739 -4.825 13.379 1.00 89.75 88 ILE A O 1
ATOM 725 N N . ALA A 1 89 ? -0.545 -7.023 13.827 1.00 87.31 89 ALA A N 1
ATOM 726 C CA . ALA A 1 89 ? 0.637 -7.203 13.002 1.00 87.31 89 ALA A CA 1
ATOM 727 C C . ALA A 1 89 ? 0.299 -6.953 11.520 1.00 87.31 89 ALA A C 1
ATOM 729 O O . ALA A 1 89 ? -0.717 -7.441 11.019 1.00 87.31 89 ALA A O 1
ATOM 730 N N . PRO A 1 90 ? 1.136 -6.207 10.778 1.00 86.00 90 PRO A N 1
ATOM 731 C CA . PRO A 1 90 ? 0.917 -6.017 9.355 1.00 86.00 90 PRO A CA 1
ATOM 732 C C . PRO A 1 90 ? 1.051 -7.345 8.605 1.00 86.00 90 PRO A C 1
ATOM 734 O O . PRO A 1 90 ? 1.951 -8.147 8.866 1.00 86.00 90 PRO A O 1
ATOM 737 N N . VAL A 1 91 ? 0.182 -7.544 7.614 1.00 87.12 91 VAL A N 1
ATOM 738 C CA . VAL A 1 91 ? 0.198 -8.728 6.750 1.00 87.12 91 VAL A CA 1
ATOM 739 C C . VAL A 1 91 ? 1.553 -8.838 6.048 1.00 87.12 91 VAL A C 1
ATOM 741 O O . VAL A 1 91 ? 2.001 -7.911 5.361 1.00 87.12 91 VAL A O 1
ATOM 744 N N . LYS A 1 92 ? 2.215 -9.992 6.197 1.00 81.94 92 LYS A N 1
ATOM 745 C CA . LYS A 1 92 ? 3.479 -10.272 5.509 1.00 81.94 92 LYS A CA 1
ATOM 746 C C . LYS A 1 92 ? 3.210 -10.467 4.018 1.00 81.94 92 LYS A C 1
ATOM 748 O O . LYS A 1 92 ? 2.546 -11.410 3.606 1.00 81.94 92 LYS A O 1
ATOM 753 N N . HIS A 1 93 ? 3.776 -9.589 3.199 1.00 80.25 93 HIS A N 1
ATOM 754 C CA . HIS A 1 93 ? 3.772 -9.708 1.744 1.00 80.25 93 HIS A CA 1
ATOM 755 C C . HIS A 1 93 ? 5.206 -9.913 1.258 1.00 80.25 93 HIS A C 1
ATOM 757 O O . HIS A 1 93 ? 6.072 -9.070 1.506 1.00 80.25 93 HIS A O 1
ATOM 763 N N . ARG A 1 94 ? 5.458 -11.009 0.533 1.00 74.06 94 ARG A N 1
ATOM 764 C CA . ARG A 1 94 ? 6.723 -11.189 -0.187 1.00 74.06 94 ARG A CA 1
ATOM 765 C C . ARG A 1 94 ? 6.682 -10.331 -1.455 1.00 74.06 94 ARG A C 1
ATOM 767 O O . ARG A 1 94 ? 5.810 -10.560 -2.292 1.00 74.06 94 ARG A O 1
ATOM 774 N N . PRO A 1 95 ? 7.579 -9.343 -1.615 1.00 74.12 95 PRO A N 1
ATOM 775 C CA . PRO A 1 95 ? 7.636 -8.576 -2.848 1.00 74.12 95 PRO A CA 1
ATOM 776 C C . PRO A 1 95 ? 7.917 -9.513 -4.018 1.00 74.12 95 PRO A C 1
ATOM 778 O O . PRO A 1 95 ? 8.761 -10.406 -3.913 1.00 74.12 95 PRO A O 1
ATOM 781 N N . ARG A 1 96 ? 7.220 -9.297 -5.141 1.00 74.62 96 ARG A N 1
ATOM 782 C CA . ARG A 1 96 ? 7.610 -9.917 -6.407 1.00 74.62 96 ARG A CA 1
ATOM 783 C C . ARG A 1 96 ? 9.052 -9.507 -6.681 1.00 74.62 96 ARG A C 1
ATOM 785 O O . ARG A 1 96 ? 9.334 -8.321 -6.843 1.00 74.62 96 ARG A O 1
ATOM 792 N N . ARG A 1 97 ? 9.956 -10.484 -6.686 1.00 75.06 97 ARG A N 1
ATOM 793 C CA . ARG A 1 97 ? 11.325 -10.278 -7.145 1.00 75.06 97 ARG A CA 1
ATOM 794 C C . ARG A 1 97 ? 11.264 -10.215 -8.664 1.00 75.06 97 ARG A C 1
ATOM 796 O O . ARG A 1 97 ? 11.183 -11.245 -9.320 1.00 75.06 97 ARG A O 1
ATOM 803 N N . GLY A 1 98 ? 11.199 -9.002 -9.204 1.00 78.62 98 GLY A N 1
ATOM 804 C CA . GLY A 1 98 ? 11.503 -8.804 -10.615 1.00 78.62 98 GLY A CA 1
ATOM 805 C C . GLY A 1 98 ? 12.961 -9.191 -10.852 1.00 78.62 98 GLY A C 1
ATOM 806 O O . GLY A 1 98 ? 13.817 -8.881 -10.022 1.00 78.62 98 GLY A O 1
ATOM 807 N N . ARG A 1 99 ? 13.233 -9.890 -11.951 1.00 87.12 99 ARG A N 1
ATOM 808 C CA . ARG A 1 99 ? 14.596 -10.100 -12.440 1.00 87.12 99 ARG A CA 1
ATOM 809 C C . ARG A 1 99 ? 14.933 -8.944 -13.378 1.00 87.12 99 ARG A C 1
ATOM 811 O O . ARG A 1 99 ? 14.102 -8.590 -14.212 1.00 87.12 99 ARG A O 1
ATOM 818 N N . ALA A 1 100 ? 16.113 -8.352 -13.223 1.00 86.00 100 ALA A N 1
ATOM 819 C CA . ALA A 1 100 ? 16.614 -7.400 -14.207 1.00 86.00 100 ALA A CA 1
ATOM 820 C C . ALA A 1 100 ? 16.915 -8.136 -15.520 1.00 86.00 100 ALA A C 1
ATOM 822 O O . ALA A 1 100 ? 17.413 -9.261 -15.487 1.00 86.00 100 ALA A O 1
ATOM 823 N N . LEU A 1 101 ? 16.594 -7.508 -16.650 1.00 88.38 101 LEU A N 1
ATOM 824 C CA . LEU A 1 101 ? 16.976 -8.034 -17.958 1.00 88.38 101 LEU A CA 1
ATOM 825 C C . LEU A 1 101 ? 18.491 -7.909 -18.128 1.00 88.38 101 LEU A C 1
ATOM 827 O O . LEU A 1 101 ? 19.091 -6.921 -17.697 1.00 88.38 101 LEU A O 1
ATOM 831 N N . THR A 1 102 ? 19.104 -8.902 -18.761 1.00 92.12 102 THR A N 1
ATOM 832 C CA . THR A 1 102 ? 20.480 -8.781 -19.247 1.00 92.12 102 THR A CA 1
ATOM 833 C C . THR A 1 102 ? 20.536 -7.842 -20.453 1.00 92.12 102 THR A C 1
ATOM 835 O O . THR A 1 102 ? 19.516 -7.518 -21.061 1.00 92.12 102 THR A O 1
ATOM 838 N N . VAL A 1 103 ? 21.743 -7.416 -20.831 1.00 90.25 103 VAL A N 1
ATOM 839 C CA . VAL A 1 103 ? 21.950 -6.568 -22.017 1.00 90.25 103 VAL A CA 1
ATOM 840 C C . VAL A 1 103 ? 21.408 -7.243 -23.282 1.00 90.25 103 VAL A C 1
ATOM 842 O O . VAL A 1 103 ? 20.742 -6.595 -24.083 1.00 90.25 103 VAL A O 1
ATOM 845 N N . TRP A 1 104 ? 21.627 -8.550 -23.436 1.00 93.50 104 TRP A N 1
ATOM 846 C CA . TRP A 1 104 ? 21.130 -9.316 -24.582 1.00 93.50 104 TRP A CA 1
ATOM 847 C C . TRP A 1 104 ? 19.607 -9.403 -24.607 1.00 93.50 104 TRP A C 1
ATOM 849 O O . TRP A 1 104 ? 18.997 -9.136 -25.636 1.00 93.50 104 TRP A O 1
ATOM 859 N N . GLU A 1 105 ? 18.993 -9.675 -23.457 1.00 94.19 105 GLU A N 1
ATOM 860 C CA . GLU A 1 105 ? 17.532 -9.716 -23.320 1.00 94.19 105 GLU A CA 1
ATOM 861 C C . GLU A 1 105 ? 16.892 -8.341 -23.569 1.00 94.19 105 GLU A C 1
ATOM 863 O O . GLU A 1 105 ? 15.763 -8.258 -24.045 1.00 94.19 105 GLU A O 1
ATOM 868 N N . LEU A 1 106 ? 17.601 -7.247 -23.271 1.00 92.38 106 LEU A N 1
ATOM 869 C CA . LEU A 1 106 ? 17.146 -5.893 -23.585 1.00 92.38 106 LEU A CA 1
ATOM 870 C C . LEU A 1 106 ? 17.153 -5.626 -25.099 1.00 92.38 106 LEU A C 1
ATOM 872 O O . LEU A 1 106 ? 16.195 -5.050 -25.612 1.00 92.38 106 LEU A O 1
ATOM 876 N N . TYR A 1 107 ? 18.206 -6.042 -25.811 1.00 93.50 107 TYR A N 1
ATOM 877 C CA . TYR A 1 107 ? 18.256 -5.934 -27.273 1.00 93.50 107 TYR A CA 1
ATOM 878 C C . TYR A 1 107 ? 17.200 -6.815 -27.944 1.00 93.50 107 TYR A C 1
ATOM 880 O O . TYR A 1 107 ? 16.516 -6.358 -28.859 1.00 93.50 107 TYR A O 1
ATOM 888 N N . GLU A 1 108 ? 17.026 -8.043 -27.456 1.00 94.88 108 GLU A N 1
ATOM 889 C CA . GLU A 1 108 ? 15.980 -8.953 -27.920 1.00 94.88 108 GLU A CA 1
ATOM 890 C C . GLU A 1 108 ? 14.593 -8.332 -27.725 1.00 94.88 108 GLU A C 1
ATOM 892 O O . GLU A 1 108 ? 13.823 -8.240 -28.679 1.00 94.88 108 GLU A O 1
ATOM 897 N N . LEU A 1 109 ? 14.307 -7.799 -26.533 1.00 93.00 109 LEU A N 1
ATOM 898 C CA . LEU A 1 109 ? 13.058 -7.094 -26.257 1.00 93.00 109 LEU A CA 1
ATOM 899 C C . LEU A 1 109 ? 12.846 -5.916 -27.215 1.00 93.00 109 LEU A C 1
ATOM 901 O O . LEU A 1 109 ? 11.744 -5.741 -27.727 1.00 93.00 109 LEU A O 1
ATOM 905 N N . ALA A 1 110 ? 13.877 -5.104 -27.459 1.00 92.94 110 ALA A N 1
ATOM 906 C CA . ALA A 1 110 ? 13.781 -3.949 -28.348 1.00 92.94 110 ALA A CA 1
ATOM 907 C C . ALA A 1 110 ? 13.484 -4.349 -29.805 1.00 92.94 110 ALA A C 1
ATOM 909 O O . ALA A 1 110 ? 12.790 -3.610 -30.500 1.00 92.94 110 ALA A O 1
ATOM 910 N N . SER A 1 111 ? 13.951 -5.522 -30.249 1.00 94.31 111 SER A N 1
ATOM 911 C CA . SER A 1 111 ? 13.756 -6.013 -31.621 1.00 94.31 111 SER A CA 1
ATOM 912 C C . SER A 1 111 ? 12.293 -6.296 -31.987 1.00 94.31 111 SER A C 1
ATOM 914 O O . SER A 1 111 ? 11.949 -6.307 -33.166 1.00 94.31 111 SER A O 1
ATOM 916 N N . TRP A 1 112 ? 11.414 -6.486 -30.996 1.00 95.50 112 TRP A N 1
ATOM 917 C CA . TRP A 1 112 ? 9.988 -6.755 -31.222 1.00 95.50 112 TRP A CA 1
ATOM 918 C C . TRP A 1 112 ? 9.170 -5.498 -31.536 1.00 95.50 112 TRP A C 1
ATOM 920 O O . TRP A 1 112 ? 7.977 -5.594 -31.824 1.00 95.50 112 TRP A O 1
ATOM 930 N N . PHE A 1 113 ? 9.784 -4.315 -31.460 1.00 93.38 113 PHE A N 1
ATOM 931 C CA . PHE A 1 113 ? 9.096 -3.040 -31.607 1.00 93.38 113 PHE A CA 1
ATOM 932 C C . PHE A 1 113 ? 9.578 -2.266 -32.839 1.00 93.38 113 PHE A C 1
ATOM 934 O O . PHE A 1 113 ? 10.727 -2.407 -33.257 1.00 93.38 113 PHE A O 1
ATOM 941 N N . PRO A 1 114 ? 8.737 -1.374 -33.393 1.00 93.62 114 PRO A N 1
ATOM 942 C CA . PRO A 1 114 ? 9.167 -0.427 -34.415 1.00 93.62 114 PRO A CA 1
ATOM 943 C C . PRO A 1 114 ? 10.332 0.443 -33.927 1.00 93.62 114 PRO A C 1
ATOM 945 O O . PRO A 1 114 ? 10.429 0.754 -32.737 1.00 93.62 114 PRO A O 1
ATOM 948 N N . GLU A 1 115 ? 11.165 0.909 -34.856 1.00 88.31 115 GLU A N 1
ATOM 949 C CA . GLU A 1 115 ? 12.446 1.568 -34.566 1.00 88.31 115 GLU A CA 1
ATOM 950 C C . GLU A 1 115 ? 12.361 2.695 -33.519 1.00 88.31 115 GLU A C 1
ATOM 952 O O . GLU A 1 115 ? 13.171 2.756 -32.593 1.00 88.31 115 GLU A O 1
ATOM 957 N N . HIS A 1 116 ? 11.353 3.566 -33.614 1.00 84.88 116 HIS A N 1
ATOM 958 C CA . HIS A 1 116 ? 11.166 4.668 -32.665 1.00 84.88 116 HIS A CA 1
ATOM 959 C C . HIS A 1 116 ? 10.933 4.175 -31.223 1.00 84.88 116 HIS A C 1
ATOM 961 O O . HIS A 1 116 ? 11.459 4.752 -30.272 1.00 84.88 116 HIS A O 1
ATOM 967 N N . THR A 1 117 ? 10.186 3.082 -31.054 1.00 87.62 117 THR A N 1
ATOM 968 C CA . THR A 1 117 ? 9.913 2.474 -29.746 1.00 87.62 117 THR A CA 1
ATOM 969 C C . THR A 1 117 ? 11.118 1.666 -29.262 1.00 87.62 117 THR A C 1
ATOM 971 O O . THR A 1 117 ? 11.478 1.756 -28.088 1.00 87.62 117 THR A O 1
ATOM 974 N N . ALA A 1 118 ? 11.802 0.957 -30.165 1.00 89.56 118 ALA A N 1
ATOM 975 C CA . ALA A 1 118 ? 13.025 0.217 -29.863 1.00 89.56 118 ALA A CA 1
ATOM 976 C C . ALA A 1 118 ? 14.120 1.133 -29.284 1.00 89.56 118 ALA A C 1
ATOM 978 O O . ALA A 1 118 ? 14.700 0.825 -28.241 1.00 89.56 118 ALA A O 1
ATOM 979 N N . ARG A 1 119 ? 14.343 2.312 -29.887 1.00 88.81 119 ARG A N 1
ATOM 980 C CA . ARG A 1 119 ? 15.295 3.317 -29.376 1.00 88.81 119 ARG A CA 1
ATOM 981 C C . ARG A 1 119 ? 14.943 3.775 -27.957 1.00 88.81 119 ARG A C 1
ATOM 983 O O . ARG A 1 119 ? 15.831 3.854 -27.111 1.00 88.81 119 ARG A O 1
ATOM 990 N N . MET A 1 120 ? 13.661 4.022 -27.661 1.00 86.62 120 MET A N 1
ATOM 991 C CA . MET A 1 120 ? 13.240 4.385 -26.300 1.00 86.62 120 MET A CA 1
ATOM 992 C C . MET A 1 120 ? 13.493 3.264 -25.290 1.00 86.62 120 MET A C 1
ATOM 994 O O . MET A 1 120 ? 13.939 3.547 -24.182 1.00 86.62 120 MET A O 1
ATOM 998 N N . ILE A 1 121 ? 13.222 2.007 -25.655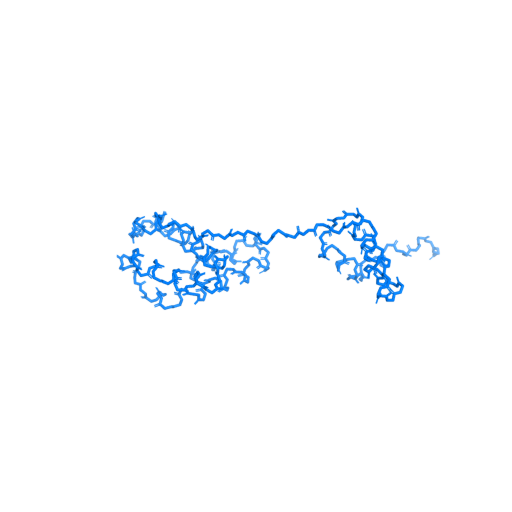 1.00 88.69 121 ILE A N 1
ATOM 999 C CA . ILE A 1 121 ? 13.450 0.846 -24.781 1.00 88.69 121 ILE A CA 1
ATOM 1000 C C . ILE A 1 121 ? 14.934 0.733 -24.418 1.00 88.69 121 ILE A C 1
ATOM 1002 O O . ILE A 1 121 ? 15.260 0.568 -23.242 1.00 88.69 121 ILE A O 1
ATOM 1006 N N . LEU A 1 122 ? 15.829 0.880 -25.398 1.00 89.75 122 LEU A N 1
ATOM 1007 C CA . LEU A 1 122 ? 17.277 0.804 -25.187 1.00 89.75 122 LEU A CA 1
ATOM 1008 C C . LEU A 1 122 ? 17.780 1.910 -24.255 1.00 89.75 122 LEU A C 1
ATOM 1010 O O . LEU A 1 122 ? 18.468 1.625 -23.273 1.00 89.75 122 LEU A O 1
ATOM 1014 N N . ILE A 1 123 ? 17.376 3.158 -24.505 1.00 88.12 123 ILE A N 1
ATOM 1015 C CA . ILE A 1 123 ? 17.765 4.295 -23.663 1.00 88.12 123 ILE A CA 1
ATOM 1016 C C . ILE A 1 123 ? 17.190 4.134 -22.243 1.00 88.12 123 ILE A C 1
ATOM 1018 O O . ILE A 1 123 ? 17.895 4.347 -21.253 1.00 88.12 123 ILE A O 1
ATOM 1022 N N . ALA A 1 124 ? 15.926 3.718 -22.114 1.00 87.50 124 ALA A N 1
ATOM 1023 C CA . ALA A 1 124 ? 15.288 3.495 -20.818 1.00 87.50 124 ALA A CA 1
ATOM 1024 C C . ALA A 1 124 ? 15.978 2.385 -20.013 1.00 87.50 124 ALA A C 1
ATOM 1026 O O . ALA A 1 124 ? 16.176 2.538 -18.804 1.00 87.50 124 ALA A O 1
ATOM 1027 N N . GLY A 1 125 ? 16.372 1.294 -20.676 1.00 86.69 125 GLY A N 1
ATOM 1028 C CA . GLY A 1 125 ? 17.096 0.185 -20.060 1.00 86.69 125 GLY A CA 1
ATOM 1029 C C . GLY A 1 125 ? 18.492 0.573 -19.568 1.00 86.69 125 GLY A C 1
ATOM 1030 O O . GLY A 1 125 ? 18.913 0.099 -18.516 1.00 86.69 125 GLY A O 1
ATOM 1031 N N . GLN A 1 126 ? 19.181 1.474 -20.273 1.00 85.38 126 GLN A N 1
ATOM 1032 C CA . GLN A 1 126 ? 20.521 1.944 -19.901 1.00 85.38 126 GLN A CA 1
ATOM 1033 C C . GLN A 1 126 ? 20.502 2.969 -18.761 1.00 85.38 126 GLN A C 1
ATOM 1035 O O . GLN A 1 126 ? 21.342 2.915 -17.866 1.00 85.38 126 GLN A O 1
ATOM 1040 N N . LEU A 1 127 ? 19.546 3.902 -18.771 1.00 86.12 127 LEU A N 1
ATOM 1041 C CA . LEU A 1 127 ? 19.489 4.984 -17.782 1.00 86.12 127 LEU A CA 1
ATOM 1042 C C . LEU A 1 127 ? 18.762 4.592 -16.488 1.00 86.12 127 LEU A C 1
ATOM 1044 O O . LEU A 1 127 ? 18.855 5.307 -15.491 1.00 86.12 127 LEU A O 1
ATOM 1048 N N . GLY A 1 128 ? 17.994 3.496 -16.495 1.00 81.69 128 GLY A N 1
ATOM 1049 C CA . GLY A 1 128 ? 17.252 3.020 -15.321 1.00 81.69 128 GLY A CA 1
ATOM 1050 C C . GLY A 1 128 ? 16.196 4.011 -14.809 1.00 81.69 128 GLY A C 1
ATOM 1051 O O . GLY A 1 128 ? 15.755 3.934 -13.658 1.00 81.69 12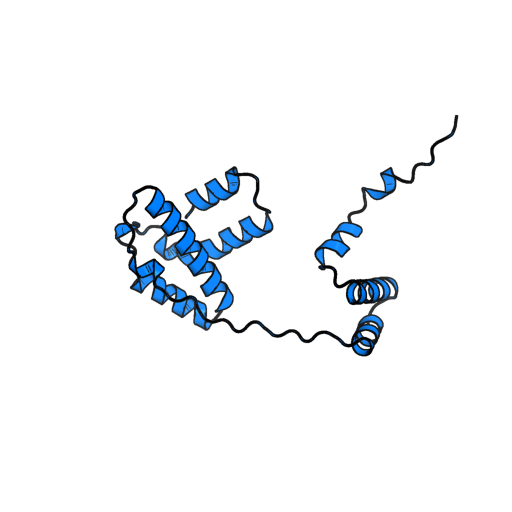8 GLY A O 1
ATOM 1052 N N . THR A 1 129 ? 15.795 4.976 -15.635 1.00 81.62 129 THR A N 1
ATOM 1053 C CA . THR A 1 129 ? 14.842 6.019 -15.260 1.00 81.62 129 THR A CA 1
ATOM 1054 C C . THR A 1 129 ? 13.425 5.463 -15.192 1.00 81.62 129 THR A C 1
ATOM 1056 O O . THR A 1 129 ? 13.023 4.545 -15.909 1.00 81.62 129 THR A O 1
ATOM 1059 N N . ARG A 1 130 ? 12.619 6.032 -14.293 1.00 79.50 130 ARG A N 1
ATOM 1060 C CA . ARG A 1 130 ? 11.225 5.610 -14.125 1.00 79.50 130 ARG A CA 1
ATOM 1061 C C . ARG A 1 130 ? 10.410 5.970 -15.368 1.00 79.50 130 ARG A C 1
ATOM 1063 O O . ARG A 1 130 ? 10.556 7.059 -15.911 1.00 79.50 130 ARG A O 1
ATOM 1070 N N . GLN A 1 131 ? 9.473 5.098 -15.736 1.00 80.94 131 GLN A N 1
ATOM 1071 C CA . GLN A 1 131 ? 8.579 5.248 -16.893 1.00 80.94 131 GLN A CA 1
ATOM 1072 C C . GLN A 1 131 ? 7.913 6.635 -17.003 1.00 80.94 131 GLN A C 1
ATOM 1074 O O . GLN A 1 131 ? 7.745 7.167 -18.094 1.00 80.94 131 GLN A O 1
ATOM 1079 N N . ASN A 1 132 ? 7.560 7.252 -15.871 1.00 78.44 132 ASN A N 1
ATOM 1080 C CA . ASN A 1 132 ? 6.922 8.569 -15.852 1.00 78.44 132 ASN A CA 1
ATOM 1081 C C . ASN A 1 132 ? 7.833 9.707 -16.339 1.00 78.44 132 ASN A C 1
ATOM 1083 O O . ASN A 1 132 ? 7.324 10.753 -16.714 1.00 78.44 132 ASN A O 1
ATOM 1087 N N . VAL A 1 133 ? 9.155 9.531 -16.309 1.00 79.12 133 VAL A N 1
ATOM 1088 C CA . VAL A 1 133 ? 10.103 10.508 -16.859 1.00 79.12 133 VAL A CA 1
ATOM 1089 C C . VAL A 1 133 ? 9.979 10.532 -18.381 1.00 79.12 133 VAL A C 1
ATOM 1091 O O . VAL A 1 133 ? 9.803 11.599 -18.952 1.00 79.12 133 VAL A O 1
ATOM 1094 N N . TRP A 1 134 ? 9.958 9.359 -19.017 1.00 75.56 134 TRP A N 1
ATOM 1095 C CA . TRP A 1 134 ? 9.852 9.216 -20.472 1.00 75.56 134 TRP A CA 1
ATOM 1096 C C . TRP A 1 134 ? 8.561 9.799 -21.041 1.00 75.56 134 TRP A C 1
ATOM 1098 O O . TRP A 1 134 ? 8.596 10.527 -22.026 1.00 75.56 134 TRP A O 1
ATOM 1108 N N . PHE A 1 135 ? 7.424 9.557 -20.389 1.00 73.81 135 PHE A N 1
ATOM 1109 C CA . PHE A 1 135 ? 6.154 10.115 -20.860 1.00 73.81 135 PHE A CA 1
ATOM 1110 C C . PHE A 1 135 ? 6.045 11.630 -20.682 1.00 73.81 135 PHE A C 1
ATOM 1112 O O . PHE A 1 135 ? 5.396 12.289 -21.488 1.00 73.81 135 PHE A O 1
ATOM 1119 N N . ASN A 1 136 ? 6.732 12.198 -19.690 1.00 71.25 136 ASN A N 1
ATOM 1120 C CA . ASN A 1 136 ? 6.778 13.647 -19.507 1.00 71.25 136 ASN A CA 1
ATOM 1121 C C . ASN A 1 136 ? 7.711 14.350 -20.515 1.00 71.25 136 ASN A C 1
ATOM 1123 O O . ASN A 1 136 ? 7.611 15.562 -20.682 1.00 71.25 136 ASN A O 1
ATOM 1127 N N . LEU A 1 137 ? 8.601 13.611 -21.192 1.00 64.19 137 LEU A N 1
ATOM 1128 C CA . LEU A 1 137 ? 9.415 14.125 -22.304 1.00 64.19 137 LEU A CA 1
ATOM 1129 C C . LEU A 1 137 ? 8.630 14.176 -23.625 1.00 64.19 137 LEU A C 1
ATOM 1131 O O . LEU A 1 137 ? 9.038 14.870 -24.551 1.00 64.19 137 LEU A O 1
ATOM 1135 N N . GLY A 1 138 ? 7.513 13.449 -23.726 1.00 56.28 138 GLY A N 1
ATOM 1136 C CA . GLY A 1 138 ? 6.613 13.482 -24.883 1.00 56.28 138 GLY A CA 1
ATOM 1137 C C . GLY A 1 138 ? 5.531 14.563 -24.793 1.00 56.28 138 GLY A C 1
ATOM 1138 O O . GLY A 1 138 ? 5.016 14.988 -25.820 1.00 56.28 138 GLY A O 1
ATOM 1139 N N . SER A 1 139 ? 5.218 15.069 -23.593 1.00 50.09 139 SER A N 1
ATOM 1140 C CA . SER A 1 139 ? 4.275 16.183 -23.359 1.00 50.09 139 SER A CA 1
ATOM 1141 C C . SER A 1 139 ? 4.886 17.553 -23.683 1.00 50.09 139 SER A C 1
ATOM 1143 O O . SER A 1 139 ? 4.721 18.539 -22.962 1.00 50.09 139 SER A O 1
ATOM 1145 N N . THR A 1 140 ? 5.666 17.589 -24.753 1.00 46.81 140 THR A N 1
ATOM 1146 C CA . THR A 1 140 ? 6.532 18.690 -25.131 1.00 46.81 140 THR A CA 1
ATOM 1147 C C . THR A 1 140 ? 5.794 19.649 -26.055 1.00 46.81 140 THR A C 1
ATOM 1149 O O . THR A 1 140 ? 6.173 19.874 -27.193 1.00 46.81 140 THR A O 1
ATOM 1152 N N . GLU A 1 141 ? 4.762 20.290 -25.517 1.00 46.75 141 GLU A N 1
ATOM 1153 C CA . GLU A 1 141 ? 4.391 21.645 -25.951 1.00 46.75 141 GLU A CA 1
ATOM 1154 C C . GLU A 1 141 ? 5.330 22.702 -25.329 1.00 46.75 141 GLU A C 1
ATOM 1156 O O . GLU A 1 141 ? 5.174 23.895 -25.555 1.00 46.75 141 GLU A O 1
ATOM 1161 N N . ARG A 1 142 ? 6.334 22.288 -24.533 1.00 43.59 142 ARG A N 1
ATOM 1162 C CA . ARG A 1 142 ? 7.252 23.196 -23.818 1.00 43.59 142 ARG A CA 1
ATOM 1163 C C . ARG A 1 142 ? 8.667 23.333 -24.390 1.00 43.59 142 ARG A C 1
ATOM 1165 O O . ARG A 1 142 ? 9.350 24.262 -23.975 1.00 43.59 142 ARG A O 1
ATOM 1172 N N . LEU A 1 143 ? 9.130 22.482 -25.314 1.00 43.12 143 LEU A N 1
ATOM 1173 C CA . LEU A 1 143 ? 10.470 22.660 -25.921 1.00 43.12 143 LEU A CA 1
ATOM 1174 C C . LEU A 1 143 ? 10.453 23.517 -27.196 1.00 43.12 143 LEU A C 1
ATOM 1176 O O . LEU A 1 143 ? 11.499 24.031 -27.577 1.00 43.12 143 LEU A O 1
ATOM 1180 N N . THR A 1 144 ? 9.291 23.772 -27.802 1.00 43.91 144 THR A N 1
ATOM 1181 C CA . THR A 1 144 ? 9.156 24.727 -28.921 1.00 43.91 144 THR A CA 1
ATOM 1182 C C . THR A 1 144 ? 9.332 26.188 -28.493 1.00 43.91 144 THR A C 1
ATOM 1184 O O . THR A 1 144 ? 9.612 27.035 -29.333 1.00 43.91 144 THR A O 1
ATOM 1187 N N . ALA A 1 145 ? 9.255 26.497 -27.193 1.00 44.12 145 ALA A N 1
ATOM 1188 C CA . ALA A 1 145 ? 9.533 27.837 -26.667 1.00 44.12 145 ALA A CA 1
ATOM 1189 C C . ALA A 1 145 ? 11.039 28.163 -26.551 1.00 44.12 145 ALA A C 1
ATOM 1191 O O . ALA A 1 145 ? 11.391 29.312 -26.307 1.00 44.12 145 ALA A O 1
ATOM 1192 N N . LEU A 1 146 ? 11.930 27.176 -26.721 1.00 45.81 146 LEU A N 1
ATOM 1193 C CA . LEU A 1 146 ? 13.388 27.352 -26.614 1.00 45.81 146 LEU A CA 1
ATOM 1194 C C . LEU A 1 146 ? 14.123 27.215 -27.958 1.00 45.81 146 LEU A C 1
ATOM 1196 O O . LEU A 1 146 ? 15.345 27.322 -27.987 1.00 45.81 146 LEU A O 1
ATOM 1200 N N . SER A 1 147 ? 13.402 27.006 -29.065 1.00 44.59 147 SER A N 1
ATOM 1201 C CA . SER A 1 147 ? 13.982 26.925 -30.414 1.00 44.59 147 SER A CA 1
ATOM 1202 C C . SER A 1 147 ? 13.662 28.131 -31.302 1.00 44.59 147 SER A C 1
ATOM 1204 O O . SER A 1 147 ? 13.886 28.056 -32.507 1.00 44.59 147 SER A O 1
ATOM 1206 N N . ALA A 1 148 ? 13.125 29.226 -30.753 1.00 41.78 148 ALA A N 1
ATOM 1207 C CA . ALA A 1 148 ? 13.022 30.473 -31.504 1.00 41.78 148 ALA A CA 1
ATOM 1208 C C . ALA A 1 148 ? 14.425 31.108 -31.585 1.00 41.78 148 ALA A C 1
ATOM 1210 O O . ALA A 1 148 ? 14.974 31.466 -30.538 1.00 41.78 148 ALA A O 1
ATOM 1211 N N . PRO A 1 149 ? 15.045 31.215 -32.775 1.00 45.97 149 PRO A N 1
ATOM 1212 C CA . PRO A 1 149 ? 16.322 31.905 -32.906 1.00 45.97 149 PRO A CA 1
ATOM 1213 C C . PRO A 1 149 ? 16.142 33.390 -32.548 1.00 45.97 149 PRO A C 1
ATOM 1215 O O . PRO A 1 149 ? 15.155 33.996 -32.975 1.00 45.97 149 PRO A O 1
ATOM 1218 N N . PRO A 1 150 ? 17.059 34.009 -31.781 1.00 51.06 150 PRO A N 1
ATOM 1219 C CA . PRO A 1 150 ? 17.082 35.457 -31.683 1.00 51.06 150 PRO A CA 1
ATOM 1220 C C . PRO A 1 150 ? 17.618 36.019 -33.011 1.00 51.06 150 PRO A C 1
ATOM 1222 O O . PRO A 1 150 ? 18.569 35.469 -33.560 1.00 51.06 150 PRO A O 1
ATOM 1225 N N . TYR A 1 151 ? 17.029 37.134 -33.454 1.00 39.06 151 TYR A N 1
ATOM 1226 C CA . TYR A 1 151 ? 17.295 37.929 -34.670 1.00 39.06 151 TYR A CA 1
ATOM 1227 C C . TYR A 1 151 ? 16.530 37.528 -35.937 1.00 39.06 151 TYR A C 1
ATOM 1229 O O . TYR A 1 151 ? 16.845 36.521 -36.558 1.00 39.06 151 TYR A O 1
ATOM 1237 N N . VAL A 1 152 ? 15.536 38.343 -36.323 1.00 38.72 152 VAL A N 1
ATOM 1238 C CA . VAL A 1 152 ? 15.599 39.473 -37.295 1.00 38.72 152 VAL A CA 1
ATOM 1239 C C . VAL A 1 152 ? 14.427 40.409 -36.895 1.00 38.72 152 VAL A C 1
ATOM 1241 O O . VAL A 1 152 ? 13.360 39.898 -36.561 1.00 38.72 152 VAL A O 1
ATOM 1244 N N . SER A 1 153 ? 14.568 41.723 -36.691 1.00 42.12 153 SER A N 1
ATOM 1245 C CA . SER A 1 153 ? 15.083 42.776 -37.584 1.00 42.12 153 SER A CA 1
ATOM 1246 C C . SER A 1 153 ? 15.797 43.893 -36.831 1.00 42.12 153 SER A C 1
ATOM 1248 O O . SER A 1 153 ? 15.364 44.197 -35.697 1.00 42.12 153 SER A O 1
#